Protein AF-A0A0N4W497-F1 (afdb_monomer)

Structure (mmCIF, N/CA/C/O backbone):
data_AF-A0A0N4W497-F1
#
_entry.id   AF-A0A0N4W497-F1
#
loop_
_atom_site.group_PDB
_atom_site.id
_atom_site.type_symbol
_atom_site.label_atom_id
_atom_site.label_alt_id
_atom_site.label_comp_id
_atom_site.label_asym_id
_atom_site.label_entity_id
_atom_site.label_seq_id
_atom_site.pdbx_PDB_ins_code
_atom_site.Cartn_x
_atom_site.Cartn_y
_atom_site.Cartn_z
_atom_site.occupancy
_atom_site.B_iso_or_equiv
_atom_site.auth_seq_id
_atom_site.auth_comp_id
_atom_site.auth_asym_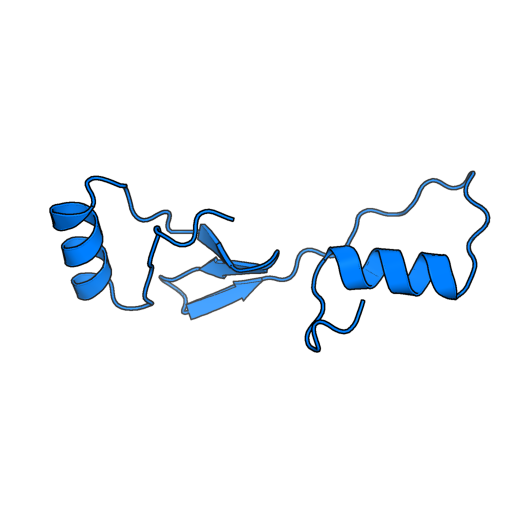id
_atom_site.auth_atom_id
_atom_site.pdbx_PDB_model_num
ATOM 1 N N . MET A 1 1 ? -7.210 10.500 -3.104 1.00 45.91 1 MET A N 1
ATOM 2 C CA . MET A 1 1 ? -7.062 10.031 -1.715 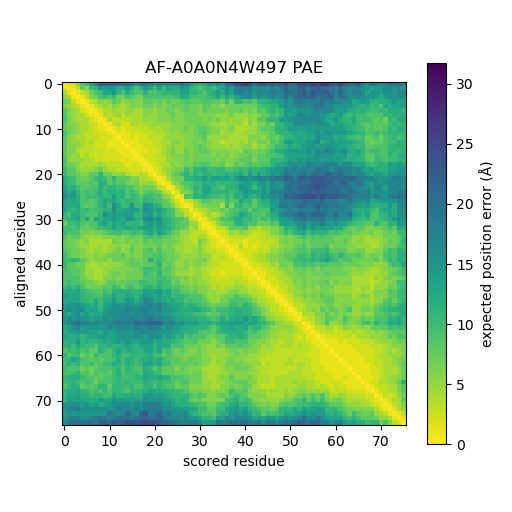1.00 45.91 1 MET A CA 1
ATOM 3 C C . MET A 1 1 ? -7.936 10.920 -0.862 1.00 45.91 1 MET A C 1
ATOM 5 O O . MET A 1 1 ? -7.734 12.128 -0.896 1.00 45.91 1 MET A O 1
ATOM 9 N N . ASP A 1 2 ? -8.957 10.359 -0.220 1.00 52.03 2 ASP A N 1
ATOM 10 C CA . ASP A 1 2 ? -9.862 11.140 0.622 1.00 52.03 2 ASP A CA 1
ATOM 11 C C . ASP A 1 2 ? -9.313 11.125 2.052 1.00 52.03 2 ASP A C 1
ATOM 13 O O . ASP A 1 2 ? -9.441 10.137 2.768 1.00 52.03 2 ASP A O 1
ATOM 17 N N . LEU A 1 3 ? -8.612 12.196 2.442 1.00 58.53 3 LEU A N 1
ATOM 18 C CA . LEU A 1 3 ? -7.892 12.322 3.726 1.00 58.53 3 LEU A CA 1
ATOM 19 C C . LEU A 1 3 ? -8.818 12.372 4.957 1.00 58.53 3 LEU A C 1
ATOM 21 O O . LEU A 1 3 ? -8.367 12.656 6.062 1.00 58.53 3 LEU A O 1
ATOM 25 N N . ARG A 1 4 ? -10.117 12.168 4.745 1.00 58.78 4 ARG A N 1
ATOM 26 C CA . ARG A 1 4 ? -11.177 12.262 5.747 1.00 58.78 4 ARG A CA 1
ATOM 27 C C . ARG A 1 4 ? -11.667 10.887 6.202 1.00 58.78 4 ARG A C 1
ATOM 29 O O . ARG A 1 4 ? -12.287 10.792 7.245 1.00 58.78 4 ARG A O 1
ATOM 36 N N . ALA A 1 5 ? -11.350 9.824 5.461 1.00 67.00 5 ALA A N 1
ATOM 37 C CA . ALA A 1 5 ? -11.745 8.467 5.817 1.00 67.00 5 ALA A CA 1
ATOM 38 C C . ALA A 1 5 ? -10.662 7.796 6.674 1.00 67.00 5 ALA A C 1
ATOM 40 O O . ALA A 1 5 ? -9.628 7.364 6.154 1.00 67.00 5 ALA A O 1
ATOM 41 N N . PHE A 1 6 ? -10.909 7.702 7.979 1.00 71.88 6 PHE A N 1
ATOM 42 C CA . PHE A 1 6 ? -10.027 7.035 8.935 1.00 71.88 6 PHE A CA 1
ATOM 43 C C . PHE A 1 6 ? -10.469 5.591 9.177 1.00 71.88 6 PHE A C 1
ATOM 45 O O . PHE A 1 6 ? -11.660 5.314 9.301 1.00 71.88 6 PHE A O 1
ATOM 52 N N . THR A 1 7 ? -9.504 4.680 9.289 1.00 73.19 7 THR A N 1
ATOM 53 C CA . THR A 1 7 ? -9.734 3.300 9.732 1.00 73.19 7 THR A CA 1
ATOM 54 C C . THR A 1 7 ? -8.667 2.872 10.730 1.00 73.19 7 THR A C 1
ATOM 56 O O . THR A 1 7 ? -7.582 3.454 10.823 1.00 73.19 7 THR A O 1
ATOM 59 N N . SER A 1 8 ? -9.010 1.866 11.521 1.00 76.06 8 SER A N 1
ATOM 60 C CA . SER A 1 8 ? -8.190 1.260 12.559 1.00 76.06 8 SER A CA 1
ATOM 61 C C . SER A 1 8 ? -8.303 -0.264 12.483 1.00 76.06 8 SER A C 1
ATOM 63 O O . SER A 1 8 ? -9.260 -0.794 11.928 1.00 76.06 8 SER A O 1
ATOM 65 N N . ASN A 1 9 ? -7.356 -0.983 13.086 1.00 80.88 9 ASN A N 1
ATOM 66 C CA . ASN A 1 9 ? -7.472 -2.426 13.321 1.00 80.88 9 ASN A CA 1
ATOM 67 C C . ASN A 1 9 ? -8.424 -2.770 14.484 1.00 80.88 9 ASN A C 1
ATOM 69 O O . ASN A 1 9 ? -8.730 -3.936 14.716 1.00 80.88 9 ASN A O 1
ATOM 73 N N . SER A 1 10 ? -8.906 -1.774 15.234 1.00 82.12 10 SER A N 1
ATOM 74 C CA . SER A 1 10 ? -9.910 -1.987 16.274 1.00 82.12 10 SER A CA 1
ATOM 75 C C . SER A 1 10 ? -11.321 -1.836 15.713 1.00 82.12 10 SER A C 1
ATOM 77 O O . SER A 1 10 ? -11.743 -0.744 15.324 1.00 82.12 10 SER A O 1
ATOM 79 N N . ALA A 1 11 ? -12.089 -2.926 15.756 1.00 81.50 11 ALA A N 1
ATOM 80 C CA . ALA A 1 11 ? -13.498 -2.928 15.369 1.00 81.50 11 ALA A CA 1
ATOM 81 C C . ALA A 1 11 ? -14.348 -1.962 16.214 1.00 81.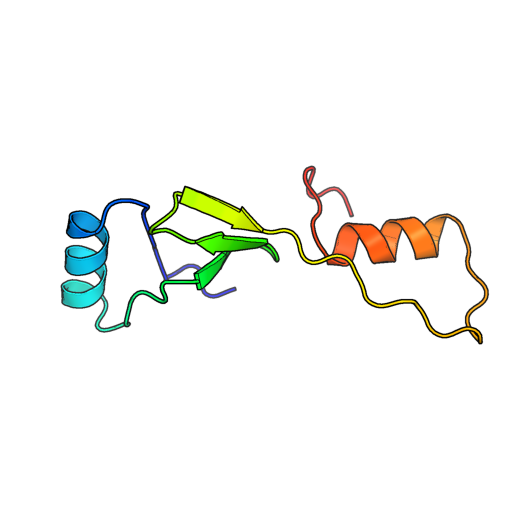50 11 ALA A C 1
ATOM 83 O O . ALA A 1 11 ? -15.307 -1.379 15.714 1.00 81.50 11 ALA A O 1
ATOM 84 N N . GLU A 1 12 ? -14.004 -1.767 17.489 1.00 84.44 12 GLU A N 1
ATOM 85 C CA . GLU A 1 12 ? -14.703 -0.822 18.369 1.00 84.44 12 GLU A CA 1
ATOM 86 C C . GLU A 1 12 ? -14.496 0.621 17.910 1.00 84.44 12 GLU A C 1
ATOM 88 O O . GLU A 1 12 ? -15.430 1.419 17.898 1.00 84.44 12 GLU A O 1
ATOM 93 N N . LEU A 1 13 ? -13.275 0.943 17.489 1.00 83.00 13 LEU A N 1
ATOM 94 C CA . LEU A 1 13 ? -12.898 2.289 17.082 1.00 83.00 13 LEU A CA 1
ATOM 95 C C . LEU A 1 13 ? -13.441 2.623 15.683 1.00 83.00 13 LEU A C 1
ATOM 97 O O . LEU A 1 13 ? -13.910 3.737 15.462 1.00 83.00 13 LEU A O 1
ATOM 101 N N . ASN A 1 14 ? -13.485 1.638 14.782 1.00 80.56 14 ASN A N 1
ATOM 102 C CA . ASN A 1 14 ? -14.135 1.778 13.477 1.00 80.56 14 ASN A CA 1
ATOM 103 C C . ASN A 1 14 ? -15.638 2.064 13.601 1.00 80.56 14 ASN A C 1
ATOM 105 O O . ASN A 1 14 ? -16.135 2.950 12.916 1.00 80.56 14 ASN A O 1
ATOM 109 N N . LYS A 1 15 ? -16.350 1.421 14.540 1.00 83.19 15 LYS A N 1
ATOM 110 C CA . LYS A 1 15 ? -17.767 1.742 14.805 1.00 83.19 15 LYS A CA 1
ATOM 111 C C . LYS A 1 15 ? -17.970 3.204 15.203 1.00 83.19 15 LYS A C 1
ATOM 113 O O . LYS A 1 15 ? -18.903 3.843 14.733 1.00 83.19 15 LYS A O 1
ATOM 118 N N . VAL A 1 16 ? -17.069 3.760 16.017 1.00 84.81 16 VAL A N 1
ATOM 119 C CA . VAL A 1 16 ? -17.119 5.184 16.394 1.00 84.81 16 VAL A CA 1
ATOM 120 C C . VAL A 1 16 ? -16.926 6.089 15.174 1.00 84.81 16 VAL A C 1
ATOM 122 O O . VAL A 1 16 ? -17.541 7.154 15.100 1.00 84.81 16 VAL A O 1
ATOM 125 N N . PHE A 1 17 ? -16.084 5.687 14.218 1.00 81.69 17 PHE A N 1
ATOM 126 C CA . PHE A 1 17 ? -15.922 6.414 12.961 1.00 81.69 17 PHE A CA 1
ATOM 127 C C . PHE A 1 17 ? -17.177 6.332 12.092 1.00 81.69 17 PHE A C 1
ATOM 129 O O . PHE A 1 17 ? -17.642 7.373 11.642 1.00 81.69 17 PHE A O 1
ATOM 136 N N . GLU A 1 18 ? -17.788 5.158 11.931 1.00 82.31 18 GLU A N 1
ATOM 137 C CA . GLU A 1 18 ? -19.039 5.004 11.169 1.00 82.31 18 GLU A CA 1
ATOM 138 C C . GLU A 1 18 ? -20.180 5.840 11.750 1.00 82.31 18 GLU A C 1
ATOM 140 O O . GLU A 1 18 ? -20.896 6.522 11.015 1.00 82.31 18 GLU A O 1
ATOM 145 N N . GLU A 1 19 ? -20.326 5.834 13.076 1.00 82.62 19 GLU A N 1
ATOM 146 C CA . GLU A 1 19 ? -21.354 6.603 13.780 1.00 82.62 19 GLU A CA 1
ATOM 147 C C . GLU A 1 19 ? -21.182 8.117 13.598 1.00 82.62 19 GLU A C 1
ATOM 149 O O . GLU A 1 19 ? -22.172 8.844 13.490 1.00 82.62 19 GLU A O 1
ATOM 154 N N . LYS A 1 20 ? -19.936 8.608 13.566 1.00 81.00 20 LYS A N 1
ATOM 155 C CA . LYS A 1 20 ? -19.634 10.047 13.486 1.00 81.00 20 LYS A CA 1
ATOM 156 C C . LYS A 1 20 ? -19.525 10.580 12.063 1.00 81.00 20 LYS A C 1
ATOM 158 O O . LYS A 1 20 ? -19.934 11.711 11.815 1.00 81.00 20 LYS A O 1
ATOM 163 N N . GLU A 1 21 ? -18.957 9.798 11.155 1.00 74.94 21 GLU A N 1
ATOM 164 C CA . GLU A 1 21 ? -18.668 10.202 9.776 1.00 74.94 21 GLU A CA 1
ATOM 165 C C . GLU A 1 21 ? -19.793 9.781 8.815 1.00 74.94 21 GLU A C 1
ATOM 167 O O . GLU A 1 21 ? -19.854 10.290 7.700 1.00 74.94 21 GLU 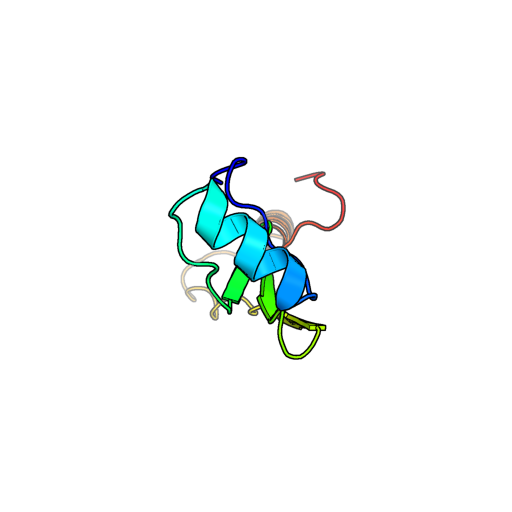A O 1
ATOM 172 N N . GLN A 1 22 ? -20.700 8.878 9.225 1.00 65.19 22 GLN A N 1
ATOM 173 C CA . GLN A 1 22 ? -21.743 8.271 8.374 1.00 65.19 22 GLN A CA 1
ATOM 174 C C . GLN A 1 22 ? -21.193 7.608 7.098 1.00 65.19 22 GLN A C 1
ATOM 176 O O . GLN A 1 22 ? -21.909 7.414 6.114 1.00 65.19 22 GLN A O 1
ATOM 181 N N . VAL A 1 23 ? -19.912 7.246 7.114 1.00 67.69 23 VAL A N 1
ATOM 182 C CA . VAL A 1 23 ? -19.224 6.531 6.043 1.00 67.69 23 VAL A CA 1
ATOM 183 C C . VAL A 1 23 ? -18.945 5.126 6.553 1.00 67.69 23 VAL A C 1
ATOM 185 O O . VAL A 1 23 ? -18.353 4.970 7.616 1.00 67.69 23 VAL A O 1
ATOM 188 N N . ALA A 1 24 ? -19.378 4.108 5.807 1.00 64.31 24 ALA A N 1
ATOM 189 C CA . ALA A 1 24 ? -19.083 2.720 6.146 1.00 64.31 24 ALA A CA 1
ATOM 190 C C . ALA A 1 24 ? -17.563 2.494 6.142 1.00 64.31 24 ALA A C 1
ATOM 192 O O . ALA A 1 24 ? -16.893 2.830 5.158 1.00 64.31 24 ALA A O 1
ATOM 193 N N . SER A 1 25 ? -17.020 1.906 7.210 1.00 62.03 25 SER A N 1
ATOM 194 C CA . SER A 1 25 ? -15.626 1.468 7.207 1.00 62.03 25 SER A CA 1
ATOM 195 C C . SER A 1 25 ? -15.512 0.303 6.234 1.00 62.03 25 SER A C 1
ATOM 197 O O . SER A 1 25 ? -16.031 -0.785 6.471 1.00 62.03 25 SER A O 1
ATOM 199 N N . ALA A 1 26 ? -14.847 0.521 5.103 1.00 61.25 26 ALA A N 1
ATOM 200 C CA . ALA A 1 26 ? -14.511 -0.575 4.211 1.00 61.25 26 ALA A CA 1
ATOM 201 C C . ALA A 1 26 ? -13.484 -1.481 4.908 1.00 61.25 26 ALA A C 1
ATOM 203 O O . ALA A 1 26 ? -12.416 -1.006 5.288 1.00 61.25 26 ALA A O 1
ATOM 204 N N . GLU A 1 27 ? -13.778 -2.780 5.028 1.00 58.06 27 GLU A N 1
ATOM 205 C CA . GLU A 1 27 ? -12.848 -3.787 5.580 1.00 58.06 27 GLU A CA 1
ATOM 206 C C . GLU A 1 27 ? -11.491 -3.785 4.856 1.00 58.06 27 GLU A C 1
ATOM 208 O O . GLU A 1 27 ? -10.462 -4.088 5.455 1.00 58.06 27 GLU A O 1
ATOM 213 N N . HIS A 1 28 ? -11.509 -3.390 3.579 1.00 58.22 28 HIS A N 1
ATOM 214 C CA . HIS A 1 28 ? -10.355 -3.270 2.704 1.00 58.22 28 HIS A CA 1
ATOM 215 C C . HIS A 1 28 ? -10.181 -1.803 2.297 1.00 58.22 28 HIS A C 1
ATOM 217 O O . HIS A 1 28 ? -10.780 -1.349 1.316 1.00 58.22 28 HIS A O 1
ATOM 223 N N . GLN A 1 29 ? -9.373 -1.043 3.041 1.00 65.19 29 GLN A N 1
ATOM 224 C CA . GLN A 1 29 ? -9.076 0.347 2.684 1.00 65.19 29 GLN A CA 1
ATOM 225 C C . GLN A 1 29 ? -7.784 0.437 1.866 1.00 65.19 29 GLN A C 1
ATOM 227 O O . GLN A 1 29 ? -6.792 -0.237 2.144 1.00 65.19 29 GLN A O 1
ATOM 232 N N . ASN A 1 30 ? -7.805 1.287 0.836 1.00 61.78 30 ASN A N 1
ATOM 233 C CA . ASN A 1 30 ? -6.631 1.602 0.034 1.00 61.78 30 ASN A CA 1
ATOM 234 C C . ASN A 1 30 ? -5.820 2.721 0.709 1.00 61.78 30 ASN A C 1
ATOM 236 O O . ASN A 1 30 ? -6.073 3.910 0.494 1.00 61.78 30 ASN A O 1
ATOM 240 N N . SER A 1 31 ? -4.852 2.329 1.531 1.00 61.12 31 SER A N 1
ATOM 241 C CA . SER A 1 31 ? -3.877 3.231 2.138 1.00 61.12 31 SER A CA 1
ATOM 242 C C . SER A 1 31 ? -2.710 3.396 1.169 1.00 61.12 31 SER A C 1
ATOM 244 O O . SER A 1 31 ? -1.839 2.539 1.090 1.00 61.12 31 SER A O 1
ATOM 246 N N . MET A 1 32 ? -2.676 4.493 0.404 1.00 64.62 32 MET A N 1
ATOM 247 C CA . MET A 1 32 ? -1.523 4.840 -0.453 1.00 64.62 32 MET A CA 1
ATOM 248 C C . MET A 1 32 ? -1.145 3.772 -1.509 1.00 64.62 32 MET A C 1
ATOM 250 O O . MET A 1 32 ? 0.031 3.564 -1.789 1.00 64.62 32 MET A O 1
ATOM 254 N N . GLY A 1 3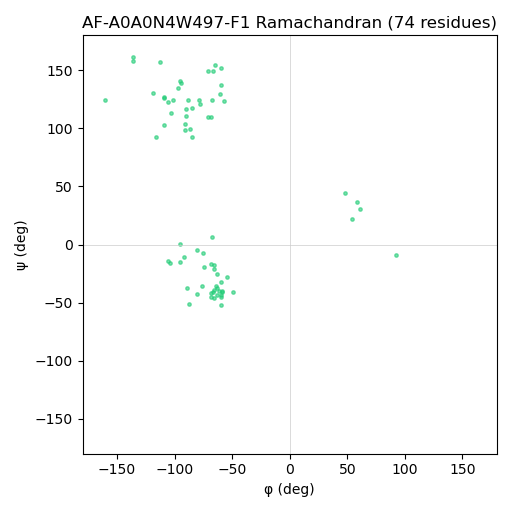3 ? -2.126 3.086 -2.101 1.00 64.75 33 GLY A N 1
ATOM 255 C CA . GLY A 1 33 ? -1.899 1.999 -3.068 1.00 64.75 33 GLY A CA 1
ATOM 256 C C . GLY A 1 33 ? -1.846 0.605 -2.433 1.00 64.75 33 GLY A C 1
ATOM 257 O O . GLY A 1 33 ? -1.886 -0.395 -3.147 1.00 64.75 33 GLY A O 1
ATOM 258 N N . LEU A 1 34 ? -1.815 0.531 -1.100 1.00 74.69 34 LEU A N 1
ATOM 259 C CA . LEU A 1 34 ? -1.794 -0.709 -0.336 1.00 74.69 34 LEU A CA 1
ATOM 260 C C . LEU A 1 34 ? -3.196 -1.091 0.124 1.00 74.69 34 LEU A C 1
ATOM 262 O O . LEU A 1 34 ? -3.930 -0.261 0.659 1.00 74.69 34 LEU A O 1
ATOM 266 N N . GLN A 1 35 ? -3.553 -2.362 -0.042 1.00 79.12 35 GLN A N 1
ATOM 267 C CA . GLN A 1 35 ? -4.779 -2.904 0.533 1.00 79.12 35 GLN A CA 1
ATOM 268 C C . GLN A 1 35 ? -4.497 -3.322 1.972 1.00 79.12 35 GLN A C 1
ATOM 270 O O . GLN A 1 35 ? -3.673 -4.205 2.199 1.00 79.12 35 GLN A O 1
ATOM 275 N N . TRP A 1 36 ? -5.163 -2.691 2.934 1.00 80.81 36 TRP A N 1
ATOM 276 C CA . TRP A 1 36 ? -5.090 -3.093 4.335 1.00 80.81 36 TRP A CA 1
ATOM 277 C C . TRP A 1 36 ? -6.382 -3.789 4.747 1.00 80.81 36 TRP A C 1
ATOM 279 O O . TRP A 1 36 ? -7.460 -3.209 4.619 1.00 80.81 36 TRP A O 1
ATOM 289 N N . ASP A 1 37 ? -6.244 -5.027 5.218 1.00 81.31 37 ASP A N 1
ATOM 290 C CA . ASP A 1 37 ? -7.286 -5.777 5.908 1.00 81.31 37 ASP A CA 1
ATOM 291 C C . ASP A 1 37 ? -7.174 -5.486 7.406 1.00 81.31 37 ASP A C 1
ATOM 293 O O . ASP A 1 37 ? -6.220 -5.899 8.073 1.00 81.31 37 ASP A O 1
ATOM 297 N N . THR A 1 38 ? -8.158 -4.756 7.922 1.00 79.25 38 THR A N 1
ATOM 298 C CA . THR A 1 38 ? -8.209 -4.352 9.334 1.00 79.25 38 THR A CA 1
ATOM 299 C C . THR A 1 38 ? -8.588 -5.501 10.269 1.00 79.25 38 THR A C 1
ATOM 301 O O . THR A 1 38 ? -8.295 -5.426 11.459 1.00 79.25 38 THR A O 1
ATOM 304 N N . SER A 1 39 ? -9.195 -6.574 9.751 1.00 80.62 39 SER A N 1
ATOM 305 C CA . SER A 1 39 ? -9.626 -7.733 10.539 1.00 80.62 39 SER A CA 1
ATOM 306 C C . SER A 1 39 ? -8.475 -8.697 10.829 1.00 80.62 39 SER A C 1
ATOM 308 O O . SER A 1 39 ? -8.324 -9.171 11.955 1.00 80.62 39 SER A O 1
ATOM 310 N N . ALA A 1 40 ? -7.635 -8.949 9.822 1.00 83.12 40 ALA A N 1
ATOM 311 C CA . ALA A 1 40 ? -6.460 -9.811 9.913 1.00 83.12 40 ALA A CA 1
ATOM 312 C C . ALA A 1 40 ? -5.164 -9.033 10.196 1.00 83.12 40 ALA A C 1
ATOM 314 O O . ALA A 1 40 ? -4.090 -9.633 10.229 1.00 83.12 40 ALA A O 1
ATOM 315 N N . ASP A 1 41 ? -5.253 -7.707 10.335 1.00 81.62 41 ASP A N 1
ATOM 316 C CA . ASP A 1 41 ? -4.121 -6.780 10.457 1.00 81.62 41 ASP A CA 1
ATOM 317 C C . ASP A 1 41 ? -3.035 -7.027 9.394 1.00 81.62 41 ASP A C 1
ATOM 319 O O . ASP A 1 41 ? -1.838 -7.105 9.670 1.00 81.62 41 ASP A O 1
ATOM 323 N N . THR A 1 42 ? -3.471 -7.228 8.148 1.00 83.38 42 THR A N 1
ATOM 324 C CA . THR A 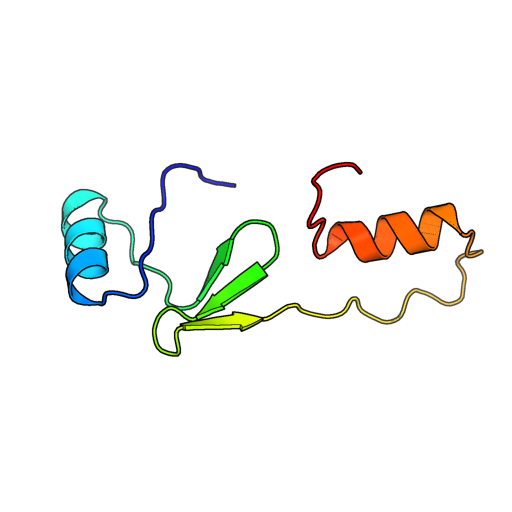1 42 ? -2.602 -7.661 7.048 1.00 83.38 42 THR A CA 1
ATOM 325 C C . THR A 1 42 ? -2.580 -6.627 5.932 1.00 83.38 42 THR A C 1
ATOM 327 O O . THR A 1 42 ? -3.616 -6.180 5.445 1.00 83.38 42 THR A O 1
ATOM 330 N N . ILE A 1 43 ? -1.376 -6.267 5.487 1.00 82.94 43 ILE A N 1
ATOM 331 C CA . ILE A 1 43 ? -1.159 -5.366 4.353 1.00 82.94 43 ILE A CA 1
ATOM 332 C C . ILE A 1 43 ? -0.805 -6.198 3.121 1.00 82.94 43 ILE A C 1
ATOM 334 O O . ILE A 1 43 ? 0.161 -6.960 3.127 1.00 82.94 43 ILE A O 1
ATOM 338 N N . THR A 1 44 ? -1.567 -6.017 2.046 1.00 83.12 44 THR A N 1
ATOM 339 C CA . THR A 1 44 ? -1.377 -6.704 0.768 1.00 83.12 44 THR A CA 1
ATOM 340 C C . THR A 1 44 ? -0.864 -5.734 -0.292 1.00 83.12 44 THR A C 1
ATOM 342 O O . THR A 1 44 ? -1.463 -4.688 -0.553 1.00 83.12 44 THR A O 1
ATOM 345 N N . ILE A 1 45 ? 0.242 -6.116 -0.938 1.00 79.94 45 ILE A N 1
ATOM 346 C CA . ILE A 1 45 ? 0.813 -5.420 -2.095 1.00 79.94 45 ILE A CA 1
ATOM 347 C C . ILE A 1 45 ? 0.461 -6.220 -3.346 1.00 79.94 45 ILE A C 1
ATOM 349 O O . ILE A 1 45 ? 0.953 -7.334 -3.532 1.00 79.94 45 ILE A O 1
ATOM 353 N N . GLN A 1 46 ? -0.372 -5.655 -4.216 1.00 78.25 46 GLN A N 1
ATOM 354 C CA . GLN A 1 46 ? -0.677 -6.276 -5.501 1.00 78.25 46 GLN A CA 1
ATOM 355 C C . GLN A 1 46 ? 0.486 -6.040 -6.467 1.00 78.25 46 GLN A C 1
ATOM 357 O O . GLN A 1 46 ? 0.855 -4.901 -6.746 1.00 78.25 46 GLN A O 1
ATOM 362 N N . LEU A 1 47 ? 1.082 -7.118 -6.974 1.00 77.56 47 LEU A N 1
ATOM 363 C CA . LEU A 1 47 ? 2.119 -7.018 -7.999 1.00 77.56 47 LEU A CA 1
ATOM 364 C C . LEU A 1 47 ? 1.518 -6.481 -9.305 1.00 77.56 47 LEU A C 1
ATOM 366 O O . LEU A 1 47 ? 0.347 -6.737 -9.591 1.00 77.56 47 LEU A O 1
ATOM 370 N N . PRO A 1 48 ? 2.299 -5.745 -10.115 1.00 77.25 48 PRO A N 1
ATOM 371 C CA . PRO A 1 48 ? 1.757 -5.166 -11.323 1.00 77.25 48 PRO A CA 1
ATOM 372 C C . PRO A 1 48 ? 1.501 -6.274 -12.341 1.00 77.25 48 PRO A C 1
ATOM 374 O O . PRO A 1 48 ? 2.232 -7.270 -12.412 1.00 77.25 48 PRO A O 1
ATOM 377 N N . GLU A 1 49 ? 0.486 -6.075 -13.174 1.00 80.56 49 GLU A N 1
ATOM 378 C CA . GLU A 1 49 ? 0.252 -6.964 -14.301 1.00 80.56 49 GLU A CA 1
ATOM 379 C C . GLU A 1 49 ? 1.453 -6.982 -15.245 1.00 80.56 49 GLU A C 1
ATOM 381 O O . GLU A 1 49 ? 2.214 -6.015 -15.365 1.00 80.56 49 GLU A O 1
ATOM 386 N N . ARG A 1 50 ? 1.622 -8.112 -15.941 1.00 78.75 50 ARG A N 1
ATOM 387 C CA . ARG A 1 50 ? 2.715 -8.265 -16.894 1.00 78.75 50 ARG A CA 1
ATOM 388 C C . ARG A 1 50 ? 2.623 -7.155 -17.939 1.00 78.75 50 ARG A C 1
ATOM 390 O O . ARG A 1 50 ? 1.601 -7.042 -18.617 1.00 78.75 50 ARG A O 1
ATOM 397 N N . PRO A 1 51 ? 3.687 -6.363 -18.110 1.00 75.69 51 PRO A N 1
ATOM 398 C CA . PRO A 1 51 ? 3.618 -5.246 -19.016 1.00 75.69 51 PRO A CA 1
ATOM 399 C C . PRO A 1 51 ? 3.435 -5.681 -20.474 1.00 75.69 51 PRO A C 1
ATOM 401 O O . PRO A 1 51 ? 3.897 -6.759 -20.863 1.00 75.69 51 PRO A O 1
ATOM 404 N N . PRO A 1 52 ? 2.852 -4.813 -21.318 1.00 83.69 52 PRO A N 1
ATOM 405 C CA . PRO A 1 52 ? 2.673 -5.112 -22.726 1.00 83.69 52 PRO A CA 1
ATOM 406 C C . PRO A 1 52 ? 4.013 -5.379 -23.436 1.00 83.69 52 PRO A C 1
ATOM 408 O O . PRO A 1 52 ? 4.969 -4.614 -23.257 1.00 83.69 52 PRO A O 1
ATOM 411 N N . PRO A 1 53 ? 4.091 -6.407 -24.303 1.00 82.19 53 PRO A N 1
ATOM 412 C CA . PRO A 1 53 ? 5.343 -6.818 -24.945 1.00 82.19 53 PRO A CA 1
ATOM 413 C C . PRO A 1 53 ? 5.879 -5.794 -25.957 1.00 82.19 53 PRO A C 1
ATOM 415 O O . PRO A 1 53 ? 7.048 -5.839 -26.320 1.00 82.19 53 PRO A O 1
ATOM 418 N N . HIS A 1 54 ? 5.046 -4.850 -26.403 1.00 86.19 54 HIS A N 1
ATOM 419 C CA . HIS A 1 54 ? 5.420 -3.822 -27.377 1.00 86.19 54 HIS A CA 1
ATOM 420 C C . HIS A 1 54 ? 6.189 -2.636 -26.764 1.00 86.19 54 HIS A C 1
ATOM 422 O O . HIS A 1 54 ? 6.622 -1.737 -27.485 1.00 86.19 54 HIS A O 1
ATOM 428 N N . ILE A 1 55 ? 6.355 -2.593 -25.438 1.00 85.81 55 ILE A N 1
ATOM 429 C CA . ILE A 1 55 ? 7.051 -1.498 -24.761 1.00 85.81 55 ILE A CA 1
ATOM 430 C C . ILE A 1 55 ? 8.549 -1.800 -24.682 1.00 85.81 55 ILE A C 1
ATOM 432 O O . ILE A 1 55 ? 8.970 -2.787 -24.085 1.00 85.81 55 ILE A O 1
ATOM 436 N N . VAL A 1 56 ? 9.380 -0.884 -25.191 1.00 89.06 56 VAL A N 1
ATOM 437 C CA . VAL A 1 56 ? 10.824 -0.902 -24.915 1.00 89.06 56 VAL A CA 1
ATOM 438 C C . VAL A 1 56 ? 11.054 -0.503 -23.458 1.00 89.06 56 VAL A C 1
ATOM 440 O O . VAL A 1 56 ? 10.844 0.659 -23.076 1.00 89.06 56 VAL A O 1
ATOM 443 N N . TRP A 1 57 ? 11.472 -1.476 -22.652 1.00 88.12 57 TRP A N 1
ATOM 444 C CA . TRP A 1 57 ? 11.759 -1.312 -21.232 1.00 88.12 57 TRP A CA 1
ATOM 445 C C . TRP A 1 57 ? 13.124 -0.667 -21.017 1.00 88.12 57 TRP A C 1
ATOM 447 O O . TRP A 1 57 ? 14.152 -1.152 -21.476 1.00 88.12 57 TRP A O 1
ATOM 457 N N . THR A 1 58 ? 13.132 0.443 -20.285 1.00 91.69 58 THR A N 1
ATOM 458 C CA . THR A 1 58 ? 14.356 1.071 -19.781 1.00 91.69 58 THR A CA 1
ATOM 459 C C . THR A 1 58 ? 14.377 0.957 -18.265 1.00 91.69 58 THR A C 1
ATOM 461 O O . THR A 1 58 ? 13.317 0.865 -17.643 1.00 91.69 58 THR A O 1
ATOM 464 N N . LYS A 1 59 ? 15.564 1.035 -17.647 1.00 89.00 59 LYS A N 1
ATOM 465 C CA . LYS A 1 59 ? 15.705 1.015 -16.178 1.00 89.00 59 LYS A CA 1
ATOM 466 C C . LYS A 1 59 ? 14.753 2.008 -15.493 1.00 89.00 59 LYS A C 1
ATOM 468 O O . LYS A 1 59 ? 14.093 1.663 -14.523 1.00 89.00 59 LYS A O 1
ATOM 473 N N . ARG A 1 60 ? 14.596 3.207 -16.068 1.00 88.25 60 ARG A N 1
ATOM 474 C CA . ARG A 1 60 ? 13.656 4.230 -15.581 1.00 88.25 60 ARG A CA 1
ATOM 475 C C . ARG A 1 60 ? 12.192 3.787 -15.653 1.00 88.25 60 ARG A C 1
ATOM 477 O O . ARG A 1 60 ? 11.449 4.034 -14.713 1.00 88.25 60 ARG A O 1
ATOM 484 N N . LYS A 1 61 ? 11.764 3.151 -16.750 1.00 88.12 61 LYS A N 1
ATOM 485 C CA . LYS A 1 61 ? 10.381 2.659 -16.891 1.00 88.12 61 LYS A CA 1
ATOM 486 C C . LYS A 1 61 ? 10.080 1.537 -15.903 1.00 88.12 61 LYS A C 1
ATOM 488 O 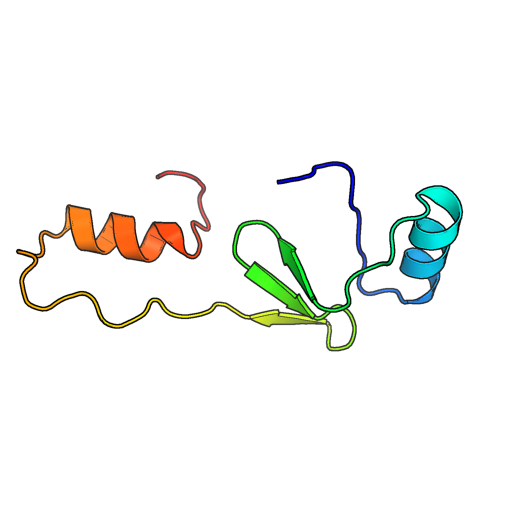O . LYS A 1 61 ? 8.994 1.534 -15.341 1.00 88.12 61 LYS A O 1
ATOM 493 N N . VAL A 1 62 ? 11.041 0.640 -15.667 1.00 86.38 62 VAL A N 1
ATOM 494 C CA . VAL A 1 62 ? 10.912 -0.418 -14.652 1.00 86.38 62 VAL A CA 1
ATOM 495 C C . VAL A 1 62 ? 10.707 0.199 -13.271 1.00 86.38 62 VAL A C 1
ATOM 497 O O . VAL A 1 62 ? 9.722 -0.110 -12.614 1.00 86.38 62 VAL A O 1
ATOM 500 N N . LEU A 1 63 ? 11.582 1.126 -12.867 1.00 85.94 63 LEU A N 1
ATOM 501 C CA . LEU A 1 63 ? 11.485 1.785 -11.561 1.00 85.94 63 LEU A CA 1
ATOM 502 C C . LEU A 1 63 ? 10.164 2.543 -11.393 1.00 85.94 63 LEU A C 1
ATOM 504 O O . LEU A 1 63 ? 9.491 2.367 -10.387 1.00 85.94 63 LEU A O 1
ATOM 508 N N . ARG A 1 64 ? 9.745 3.309 -12.409 1.00 84.81 64 ARG A N 1
ATOM 509 C CA . ARG A 1 64 ? 8.446 3.999 -12.408 1.00 84.81 64 ARG A CA 1
ATOM 510 C C . ARG A 1 64 ? 7.273 3.028 -12.259 1.00 84.81 64 ARG A C 1
ATOM 512 O O . ARG A 1 64 ? 6.307 3.335 -11.574 1.00 84.81 64 ARG A O 1
ATOM 519 N N . HIS A 1 65 ? 7.333 1.883 -12.932 1.00 84.12 65 HIS A N 1
ATOM 520 C CA . HIS A 1 65 ? 6.264 0.892 -12.894 1.00 84.12 65 HIS A CA 1
ATOM 521 C C . HIS A 1 65 ? 6.153 0.226 -11.518 1.00 84.12 65 HIS A C 1
ATOM 523 O O . HIS A 1 65 ? 5.053 0.099 -10.997 1.00 84.12 65 HIS A O 1
ATOM 529 N N . VAL A 1 66 ? 7.281 -0.110 -10.888 1.00 82.12 66 VAL A N 1
ATOM 530 C CA . VAL A 1 66 ? 7.294 -0.645 -9.516 1.00 82.12 66 VAL A CA 1
ATOM 531 C C . VAL A 1 66 ? 6.808 0.406 -8.511 1.00 82.12 66 VAL A C 1
ATOM 533 O O . VAL A 1 66 ? 5.934 0.114 -7.702 1.00 82.12 66 VAL A O 1
ATOM 536 N N . ALA A 1 67 ? 7.296 1.644 -8.618 1.00 81.56 67 ALA A N 1
ATOM 537 C CA . ALA A 1 67 ? 6.911 2.743 -7.730 1.00 81.56 67 ALA A CA 1
ATOM 538 C C . ALA A 1 67 ? 5.423 3.115 -7.824 1.00 81.56 67 ALA A C 1
ATOM 540 O O . ALA A 1 67 ? 4.854 3.618 -6.863 1.00 81.56 67 ALA A O 1
ATOM 541 N N . SER A 1 68 ? 4.769 2.837 -8.960 1.00 79.75 68 SER A N 1
ATOM 542 C CA . SER A 1 68 ? 3.329 3.081 -9.116 1.00 79.75 68 SER A CA 1
ATOM 543 C C . SER A 1 68 ? 2.441 2.209 -8.222 1.00 79.75 68 SER A C 1
ATOM 545 O O . SER A 1 68 ? 1.275 2.540 -8.031 1.00 79.75 68 SER A O 1
ATOM 547 N N . ILE A 1 69 ? 2.980 1.110 -7.686 1.00 78.69 69 ILE A N 1
ATOM 548 C CA . ILE A 1 69 ? 2.277 0.203 -6.771 1.00 78.69 69 ILE A CA 1
ATOM 549 C C . ILE A 1 69 ? 2.447 0.684 -5.338 1.00 78.69 69 ILE A C 1
ATOM 551 O O . ILE A 1 69 ? 1.483 0.802 -4.589 1.00 78.69 69 ILE A O 1
ATOM 555 N N . TYR A 1 70 ? 3.700 0.920 -4.960 1.00 75.38 70 TYR A N 1
ATOM 556 C CA . TYR A 1 70 ? 4.076 1.362 -3.635 1.00 75.38 70 TYR A CA 1
ATOM 557 C C . TYR A 1 70 ? 5.466 1.991 -3.699 1.00 75.38 70 TYR A C 1
ATOM 559 O O . TYR A 1 70 ? 6.425 1.353 -4.146 1.00 75.38 70 TYR A O 1
ATOM 567 N N . ASP A 1 71 ? 5.572 3.232 -3.233 1.00 75.31 71 ASP A N 1
ATOM 568 C CA . ASP A 1 71 ? 6.848 3.895 -2.997 1.00 75.31 71 ASP A CA 1
ATOM 569 C C . ASP A 1 71 ? 7.064 4.036 -1.481 1.00 75.31 71 ASP A C 1
ATOM 571 O O . ASP A 1 71 ? 6.464 4.916 -0.859 1.00 75.31 71 ASP A O 1
ATOM 575 N N . PRO A 1 72 ? 7.910 3.189 -0.863 1.00 67.50 72 PRO A N 1
ATOM 576 C CA . PRO A 1 72 ? 8.161 3.246 0.575 1.0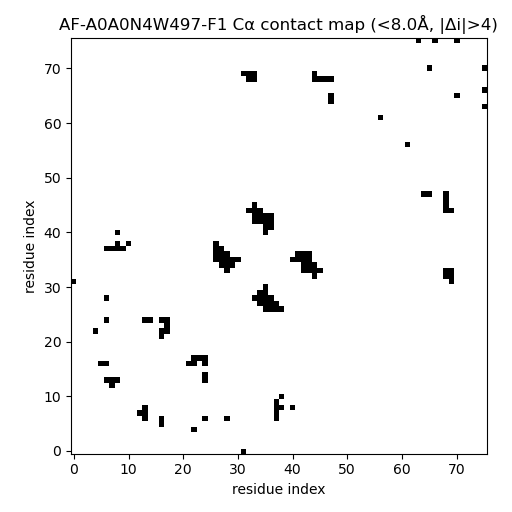0 67.50 72 PRO A CA 1
ATOM 577 C C . PRO A 1 72 ? 8.858 4.535 1.016 1.00 67.50 72 PRO A C 1
ATOM 579 O O . PRO A 1 72 ? 8.813 4.873 2.197 1.00 67.50 72 PRO A O 1
ATOM 582 N N . LEU A 1 73 ? 9.536 5.234 0.101 1.00 74.88 73 LEU A N 1
ATOM 583 C CA . LEU A 1 73 ? 10.311 6.431 0.415 1.00 74.88 73 LEU A CA 1
ATOM 584 C C . LEU A 1 73 ? 9.619 7.719 -0.056 1.00 74.88 73 LEU A C 1
ATOM 586 O O . LEU A 1 73 ? 10.016 8.800 0.375 1.00 74.88 73 LEU A O 1
ATOM 590 N N . GLY A 1 74 ? 8.603 7.618 -0.921 1.00 64.56 74 GLY A N 1
ATOM 591 C CA . GLY A 1 74 ? 7.910 8.765 -1.520 1.00 64.56 74 GLY A CA 1
ATOM 592 C C . GLY A 1 74 ? 8.836 9.660 -2.351 1.00 64.56 74 GLY A C 1
ATOM 593 O O . GLY A 1 74 ? 8.663 10.877 -2.380 1.00 64.56 74 GLY A O 1
ATOM 594 N N . LEU A 1 75 ? 9.874 9.074 -2.950 1.00 61.16 75 LEU A N 1
ATOM 595 C CA . LEU A 1 75 ? 10.927 9.783 -3.676 1.00 61.16 75 LEU A CA 1
ATOM 596 C C . LEU A 1 75 ? 10.637 9.926 -5.177 1.00 61.16 75 LEU A C 1
ATOM 598 O O . LEU A 1 75 ? 11.396 10.623 -5.858 1.00 61.16 75 LEU A O 1
ATOM 602 N N . ILE A 1 76 ? 9.618 9.236 -5.703 1.00 53.34 76 ILE A N 1
ATOM 603 C CA . ILE A 1 76 ? 9.345 9.102 -7.146 1.00 53.34 76 ILE A CA 1
ATOM 604 C C . ILE A 1 76 ? 8.065 9.826 -7.564 1.00 53.34 76 ILE A C 1
ATOM 606 O O . ILE A 1 76 ? 7.027 9.679 -6.886 1.00 53.34 76 ILE A O 1
#

Secondary structure (DSSP, 8-state):
--TT----S-HHHHHHHHHHH-----SEEEETTEEEETTTTEEE-PPPPPPPTTS---HHHHHHHHHTT--SS---

Mean predicted aligned error: 9.1 Å

Organism: Haemonchus placei (NCBI:txid6290)

Radius of gyration: 16.6 Å; Cα contacts (8 Å, |Δi|>4): 72; chains: 1; bounding box: 37×22×46 Å

Sequence (76 aa):
MDLRAFTSNSAELNKVFEEKEQVASAEHQNSMGLQWDTSADTITIQLPERPPPHIVWTKRKVLRHVASIYDPLGLI

pLDDT: mean 75.87, std 10.23, range [45.91, 91.69]

Foldseek 3Di:
DPPLDDDALDPVVQVVCCVVVVDHNDCFDCDQLWTARSPVRDIDQDDDPDDDPPDDDDPVNVVVNRVNNPDPPPPD

Solvent-accessible surface area (backbone atoms only 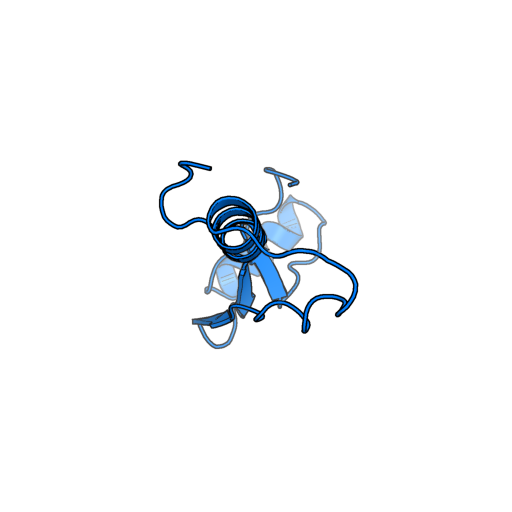— not comparable to full-atom values): 4988 Å² total; per-residue (Å²): 134,71,93,80,75,78,82,55,66,44,70,72,60,35,49,56,42,28,73,72,68,72,46,80,74,59,65,67,39,72,60,82,66,29,40,34,32,32,87,77,72,41,79,46,78,72,77,78,75,84,73,68,88,88,59,86,82,45,77,67,55,52,53,54,57,54,42,72,42,52,53,96,79,70,84,124